Protein AF-A0A239XXB6-F1 (afdb_monomer_lite)

Organism: NCBI:txid536441

Secondary structure (DSSP, 8-state):
---HHHHHHHHHEEE--TTT-SEEE-HHHHHHHHHHHHTPPP-HHHHHHHHHHHHHTT-EEEEETTEEEEEEEE--TTHHHHTTTS--------------------

Sequence (106 aa):
MRSPEEELLLTWFESAEKETAQYFLNTTQILQMITSRANLNISDASVNKLGKALRKHGYNRVMKNNSYVYAVNFLEPEIVDAKNKEGSEAKKVCAVQQEIPFRFKS

InterPro domains:
  IPR024450 Domain of unknown function DUF3874 [PF12990] (3-72)

pLDDT: mean 73.06, std 16.53, range [37.22, 90.25]

Radius of gyration: 17.97 Å; chains: 1; bounding box: 45×46×52 Å

Structure (mmCIF, N/CA/C/O backbone):
data_AF-A0A239XXB6-F1
#
_entry.id   AF-A0A239XXB6-F1
#
loop_
_atom_site.group_PDB
_atom_site.id
_atom_site.type_symbol
_atom_site.label_atom_id
_atom_site.label_alt_id
_atom_site.label_comp_id
_atom_site.label_asym_id
_atom_site.label_entity_id
_atom_site.label_seq_id
_atom_site.pdbx_PDB_ins_code
_atom_site.Cartn_x
_atom_site.Cartn_y
_atom_site.Cartn_z
_atom_site.occupancy
_atom_site.B_iso_or_equiv
_atom_site.auth_seq_id
_atom_site.auth_comp_id
_atom_site.auth_asym_id
_atom_site.auth_atom_id
_atom_site.pdbx_PDB_model_num
ATOM 1 N N . MET A 1 1 ? 4.542 -6.768 -18.535 1.00 48.09 1 MET A N 1
ATOM 2 C CA . MET A 1 1 ? 5.428 -7.503 -17.609 1.00 48.09 1 MET A CA 1
ATOM 3 C C . MET A 1 1 ? 5.322 -6.862 -16.240 1.00 48.09 1 MET A C 1
ATOM 5 O O . MET A 1 1 ? 5.276 -5.637 -16.177 1.00 48.09 1 MET A O 1
ATOM 9 N N . ARG A 1 2 ? 5.184 -7.660 -15.179 1.00 60.06 2 ARG A N 1
ATOM 10 C CA . ARG A 1 2 ? 5.218 -7.149 -13.803 1.00 60.06 2 ARG A CA 1
ATOM 11 C C . ARG A 1 2 ? 6.672 -6.799 -13.491 1.00 60.06 2 ARG A C 1
ATOM 13 O O . ARG A 1 2 ? 7.568 -7.504 -13.943 1.00 60.06 2 ARG A O 1
ATOM 20 N N . SER A 1 3 ? 6.904 -5.646 -12.871 1.00 71.44 3 SER A N 1
ATOM 21 C CA . SER A 1 3 ? 8.266 -5.284 -12.463 1.00 71.44 3 SER A CA 1
ATOM 22 C C . SER A 1 3 ? 8.599 -6.054 -11.180 1.00 71.44 3 SER A C 1
ATOM 24 O O . SER A 1 3 ? 7.679 -6.260 -10.385 1.00 71.44 3 SER A O 1
ATOM 26 N N . PRO A 1 4 ? 9.860 -6.445 -10.943 1.00 74.56 4 PRO A N 1
ATOM 27 C CA . PRO A 1 4 ? 10.239 -7.172 -9.729 1.00 74.56 4 PRO A CA 1
ATOM 28 C C . PRO A 1 4 ? 9.833 -6.413 -8.455 1.00 74.56 4 PRO A C 1
ATOM 30 O O . PRO A 1 4 ? 9.445 -7.017 -7.463 1.00 74.56 4 PRO A O 1
ATOM 33 N N . GLU A 1 5 ? 9.811 -5.079 -8.498 1.00 73.81 5 GLU A N 1
ATOM 34 C CA . GLU A 1 5 ? 9.349 -4.244 -7.389 1.00 73.81 5 GLU A CA 1
ATOM 35 C C . GLU A 1 5 ? 7.833 -4.378 -7.106 1.00 73.81 5 GLU A C 1
ATOM 37 O O . GLU A 1 5 ? 7.416 -4.275 -5.955 1.00 73.81 5 GLU A O 1
ATOM 42 N N . GLU A 1 6 ? 7.001 -4.613 -8.132 1.00 77.81 6 GLU A N 1
ATOM 43 C CA . GLU A 1 6 ? 5.542 -4.813 -7.992 1.00 77.81 6 GLU A CA 1
ATOM 44 C C . GLU A 1 6 ? 5.244 -6.165 -7.332 1.00 77.81 6 GLU A C 1
ATOM 46 O O . GLU A 1 6 ? 4.380 -6.254 -6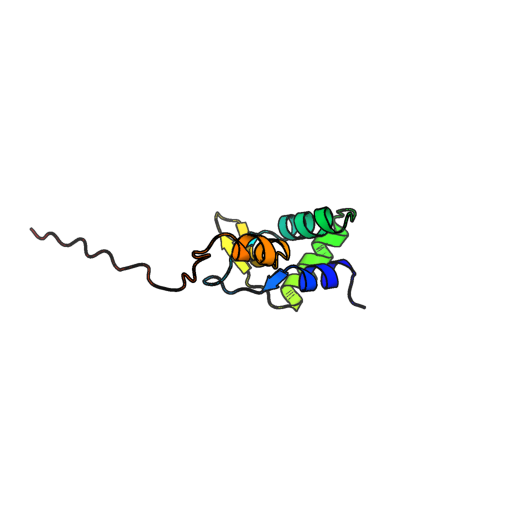.464 1.00 77.81 6 GLU A O 1
ATOM 51 N N . GLU A 1 7 ? 5.991 -7.208 -7.693 1.00 81.50 7 GLU A N 1
ATOM 52 C CA . GLU A 1 7 ? 5.827 -8.542 -7.110 1.00 81.50 7 GLU A CA 1
ATOM 53 C C . GLU A 1 7 ? 6.245 -8.573 -5.641 1.00 81.50 7 GLU A C 1
ATOM 55 O O . GLU A 1 7 ? 5.529 -9.121 -4.806 1.00 81.50 7 GLU A O 1
ATOM 60 N N . LEU A 1 8 ? 7.356 -7.921 -5.297 1.00 82.50 8 LEU A N 1
ATOM 61 C CA . LEU A 1 8 ? 7.809 -7.827 -3.912 1.00 82.50 8 LEU A CA 1
ATOM 62 C C . LEU A 1 8 ? 6.868 -6.990 -3.037 1.00 82.50 8 LEU A C 1
ATOM 64 O O . LEU A 1 8 ? 6.628 -7.346 -1.883 1.00 82.50 8 LEU A O 1
ATOM 68 N N . LEU A 1 9 ? 6.293 -5.912 -3.587 1.00 84.31 9 LEU A N 1
ATOM 69 C CA . LEU A 1 9 ? 5.236 -5.159 -2.912 1.00 84.31 9 LEU A CA 1
ATOM 70 C C . LEU A 1 9 ? 4.070 -6.084 -2.563 1.00 84.31 9 LEU A C 1
ATOM 72 O O . LEU A 1 9 ? 3.693 -6.144 -1.404 1.00 84.31 9 LEU A O 1
ATOM 76 N N . LEU A 1 10 ? 3.545 -6.830 -3.535 1.00 83.12 10 LEU A N 1
ATOM 77 C CA . LEU A 1 10 ? 2.412 -7.740 -3.325 1.00 83.12 10 LEU A CA 1
ATOM 78 C C . LEU A 1 10 ? 2.744 -8.920 -2.406 1.00 83.12 10 LEU A C 1
ATOM 80 O O . LEU A 1 10 ? 1.848 -9.481 -1.788 1.00 83.12 10 LEU A O 1
ATOM 84 N N . THR A 1 11 ? 4.018 -9.303 -2.332 1.00 84.00 11 THR A N 1
ATOM 85 C CA . THR A 1 11 ? 4.480 -10.406 -1.481 1.00 84.00 11 THR A CA 1
ATOM 86 C C . THR A 1 11 ? 4.526 -9.999 -0.008 1.00 84.00 11 THR A C 1
ATOM 88 O O . THR A 1 11 ? 4.215 -10.810 0.860 1.00 84.00 11 THR A O 1
ATOM 91 N N . TRP A 1 12 ? 4.922 -8.756 0.291 1.00 82.25 12 TRP A N 1
ATOM 92 C CA . TRP A 1 12 ? 5.159 -8.299 1.668 1.00 82.25 12 TRP A CA 1
ATOM 93 C C . TRP A 1 12 ? 4.137 -7.293 2.191 1.00 82.25 12 TRP A C 1
ATOM 95 O O . TRP 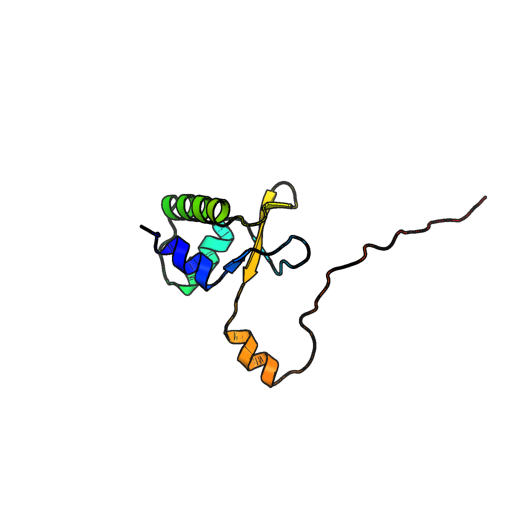A 1 12 ? 4.048 -7.093 3.403 1.00 82.25 12 TRP A O 1
ATOM 105 N N . PHE A 1 13 ? 3.376 -6.655 1.305 1.00 84.44 13 PHE A N 1
ATOM 106 C CA . PHE A 1 13 ? 2.418 -5.616 1.648 1.00 84.44 13 PHE A CA 1
ATOM 107 C C . PHE A 1 13 ? 1.051 -5.890 1.038 1.00 84.44 13 PHE A C 1
ATOM 109 O O . PHE A 1 13 ? 0.891 -5.936 -0.181 1.00 84.44 13 PHE A O 1
ATOM 116 N N . GLU A 1 14 ? 0.030 -5.903 1.883 1.00 85.19 14 GLU A N 1
ATOM 117 C CA . GLU A 1 14 ? -1.363 -5.901 1.448 1.00 85.19 14 GLU A CA 1
ATOM 118 C C . GLU A 1 14 ? -1.986 -4.512 1.566 1.00 85.19 14 GLU A C 1
ATOM 120 O O . GLU A 1 14 ? -1.651 -3.712 2.449 1.00 85.19 14 GLU A O 1
ATOM 125 N N . SER A 1 15 ? -2.910 -4.216 0.651 1.00 83.56 15 SER A N 1
ATOM 126 C CA . SER A 1 15 ? -3.760 -3.036 0.757 1.00 83.56 15 SER A CA 1
ATOM 127 C C . SER A 1 15 ? -4.679 -3.191 1.961 1.00 83.56 15 SER A C 1
ATOM 129 O O . SER A 1 15 ? -5.410 -4.175 2.054 1.00 83.56 15 SER A O 1
ATOM 131 N N . ALA A 1 16 ? -4.673 -2.208 2.853 1.00 82.81 16 ALA A N 1
ATOM 132 C CA . ALA A 1 16 ? -5.551 -2.188 4.012 1.00 82.81 16 ALA A CA 1
ATOM 133 C C . ALA A 1 16 ? -6.503 -0.992 3.950 1.00 82.81 16 ALA A C 1
ATOM 135 O O . ALA A 1 16 ? -6.264 -0.003 3.248 1.00 82.81 16 ALA A O 1
ATOM 136 N N . GLU A 1 17 ? -7.601 -1.066 4.691 1.00 83.38 17 GLU A N 1
ATOM 137 C CA . GLU A 1 17 ? -8.457 0.094 4.916 1.00 83.38 17 GLU A CA 1
ATOM 138 C C . GLU A 1 17 ? -7.860 1.010 5.972 1.00 83.38 17 GLU A C 1
ATOM 140 O O . GLU A 1 17 ? -7.015 0.609 6.765 1.00 83.38 17 GLU A O 1
ATOM 145 N N . LYS A 1 18 ? -8.308 2.268 6.002 1.00 77.38 18 LYS A N 1
ATOM 146 C CA . LYS A 1 18 ? -7.806 3.256 6.970 1.00 77.38 18 LYS A CA 1
ATOM 147 C C . LYS A 1 18 ? -7.975 2.789 8.420 1.00 77.38 18 LYS A C 1
ATOM 149 O O . LYS A 1 18 ? -7.212 3.208 9.277 1.00 77.38 18 LYS A O 1
ATOM 154 N N . GLU A 1 19 ? -8.973 1.949 8.670 1.00 78.12 19 GLU A N 1
ATOM 155 C CA . GLU A 1 19 ? -9.320 1.425 9.991 1.00 78.12 19 GLU A CA 1
ATOM 156 C C . GLU A 1 19 ? -8.565 0.136 10.340 1.00 78.12 19 GLU A C 1
ATOM 158 O O . GLU A 1 19 ? -8.337 -0.147 11.510 1.00 78.12 19 GLU A O 1
ATOM 163 N N . THR A 1 20 ? -8.159 -0.641 9.334 1.00 77.00 20 THR A N 1
ATOM 164 C CA . THR A 1 20 ? -7.495 -1.946 9.498 1.00 77.00 20 THR A CA 1
ATOM 165 C C . THR A 1 20 ? -5.999 -1.900 9.188 1.00 77.00 20 THR A C 1
ATOM 167 O O . THR A 1 20 ? -5.311 -2.914 9.319 1.00 77.00 20 THR A O 1
ATOM 170 N N . ALA A 1 21 ? -5.494 -0.737 8.773 1.00 79.12 21 ALA A N 1
ATOM 171 C CA . ALA A 1 21 ? -4.100 -0.522 8.433 1.00 79.12 21 ALA A CA 1
ATOM 172 C C . ALA A 1 21 ? -3.204 -0.534 9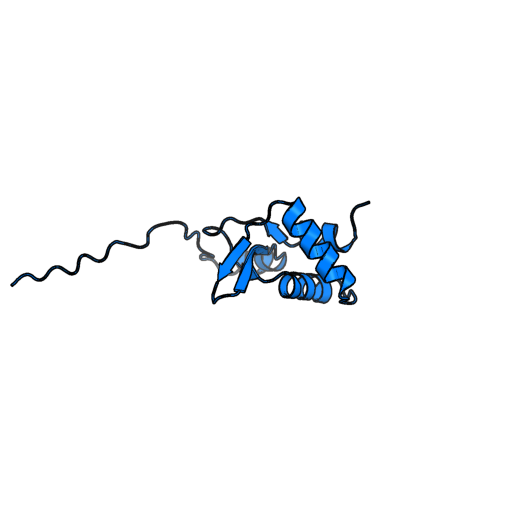.668 1.00 79.12 21 ALA A C 1
ATOM 174 O O . ALA A 1 21 ? -3.333 0.296 10.569 1.00 79.12 21 ALA A O 1
ATOM 175 N N . GLN A 1 22 ? -2.226 -1.431 9.650 1.00 81.50 22 GLN A N 1
ATOM 176 C CA . GLN A 1 22 ? -1.171 -1.509 10.646 1.00 81.50 22 GLN A CA 1
ATOM 177 C C . GLN A 1 22 ? -0.142 -0.391 10.447 1.00 81.50 22 GLN A C 1
ATOM 179 O O . GLN A 1 22 ? 0.379 0.153 11.421 1.00 81.50 22 GLN A O 1
ATOM 184 N N . TYR A 1 23 ? 0.124 -0.008 9.193 1.00 83.06 23 TYR A N 1
ATOM 185 C CA . TYR A 1 23 ? 1.110 1.014 8.864 1.00 83.06 23 TYR A CA 1
ATOM 186 C C . TYR A 1 23 ? 0.573 2.048 7.872 1.00 83.06 23 TYR A C 1
ATOM 188 O O . TYR A 1 23 ? -0.174 1.750 6.940 1.00 83.06 23 TYR A O 1
ATOM 196 N N . PHE A 1 24 ? 1.013 3.292 8.065 1.00 86.69 24 PHE A N 1
ATOM 197 C CA . PHE A 1 24 ? 0.747 4.413 7.168 1.00 86.69 24 PHE A CA 1
ATOM 198 C C . PHE A 1 24 ? 2.072 4.918 6.623 1.00 86.69 24 PHE A C 1
ATOM 200 O O . PHE A 1 24 ? 2.780 5.652 7.313 1.00 86.69 24 PHE A O 1
ATOM 207 N N . LEU A 1 25 ? 2.411 4.503 5.406 1.00 86.69 25 LEU A N 1
ATOM 208 C CA . LEU A 1 25 ? 3.734 4.731 4.832 1.00 86.69 25 LEU A CA 1
ATOM 209 C C . LEU A 1 25 ? 3.642 5.447 3.487 1.00 86.69 25 LEU A C 1
ATOM 211 O O . LEU A 1 25 ? 2.742 5.195 2.686 1.00 86.69 25 LEU A O 1
ATOM 215 N N . ASN A 1 26 ? 4.595 6.332 3.213 1.00 90.2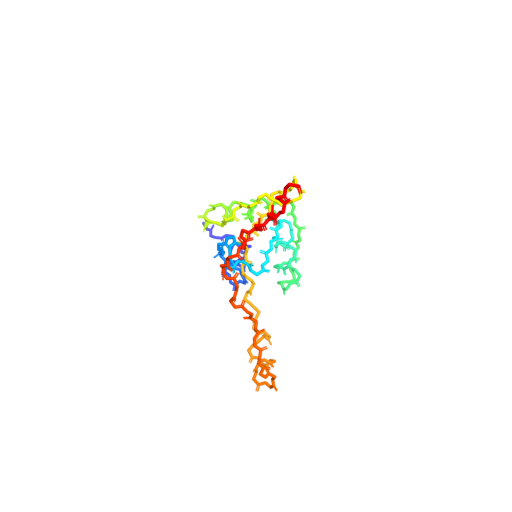5 26 ASN A N 1
ATOM 216 C CA . ASN A 1 26 ? 4.744 6.939 1.889 1.00 90.25 26 ASN A CA 1
ATOM 217 C C . ASN A 1 26 ? 5.366 5.934 0.908 1.00 90.25 26 ASN A C 1
ATOM 219 O O . ASN A 1 26 ? 6.054 5.001 1.319 1.00 90.25 26 ASN A O 1
ATOM 223 N N . THR A 1 27 ? 5.219 6.169 -0.400 1.00 88.62 27 THR A N 1
ATOM 224 C CA . THR A 1 27 ? 5.795 5.302 -1.448 1.00 88.62 27 THR A CA 1
ATOM 225 C C . THR A 1 27 ? 7.280 5.013 -1.219 1.00 88.6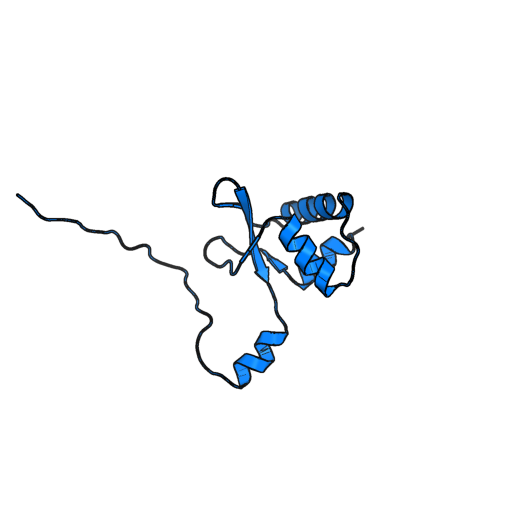2 27 THR A C 1
ATOM 227 O O . THR A 1 27 ? 7.701 3.864 -1.280 1.00 88.62 27 THR A O 1
ATOM 230 N N . THR A 1 28 ? 8.075 6.037 -0.901 1.00 88.12 28 THR A N 1
ATOM 231 C CA . THR A 1 28 ? 9.514 5.883 -0.647 1.00 88.12 28 THR A CA 1
ATOM 232 C C . THR A 1 28 ? 9.802 5.002 0.567 1.00 88.12 28 THR A C 1
ATOM 234 O O . THR A 1 28 ? 10.718 4.192 0.514 1.00 88.12 28 THR A O 1
ATOM 237 N N . GLN A 1 29 ? 9.004 5.107 1.634 1.00 88.31 29 GLN A N 1
ATOM 238 C CA . GLN A 1 29 ? 9.179 4.299 2.847 1.00 88.31 29 GLN A CA 1
ATOM 239 C C . GLN A 1 29 ? 8.849 2.827 2.583 1.00 88.31 29 GLN A C 1
ATOM 241 O O . GLN A 1 29 ? 9.599 1.943 2.987 1.00 88.31 29 GLN A O 1
ATOM 246 N N . ILE A 1 30 ? 7.765 2.562 1.848 1.00 87.56 30 ILE A N 1
ATOM 247 C CA . ILE A 1 30 ? 7.409 1.205 1.413 1.00 87.56 30 ILE A CA 1
ATOM 248 C C . ILE A 1 30 ? 8.543 0.631 0.556 1.00 87.56 30 ILE A C 1
ATOM 250 O O . ILE A 1 30 ? 9.005 -0.480 0.802 1.00 87.56 30 ILE A O 1
ATOM 254 N N . LEU A 1 31 ? 9.060 1.416 -0.396 1.00 87.56 31 LEU A N 1
ATOM 255 C CA . LEU A 1 31 ? 10.176 0.992 -1.236 1.00 87.56 31 LEU A CA 1
ATOM 256 C C . LEU A 1 31 ? 11.431 0.687 -0.417 1.00 87.56 31 LEU A C 1
ATOM 258 O O . LEU A 1 31 ? 12.071 -0.328 -0.665 1.00 87.56 31 LEU A O 1
ATOM 262 N N . GLN A 1 32 ? 11.783 1.539 0.546 1.00 86.69 32 GLN A N 1
ATOM 263 C CA . GLN A 1 32 ? 12.933 1.334 1.428 1.00 86.69 32 GLN A CA 1
ATOM 264 C C . GLN A 1 32 ? 12.819 0.018 2.202 1.00 86.69 32 GLN A C 1
ATOM 266 O O . GLN A 1 32 ? 13.791 -0.729 2.258 1.00 86.69 32 GLN A O 1
ATOM 271 N N . MET A 1 33 ? 11.636 -0.308 2.729 1.00 84.88 33 MET A N 1
ATOM 272 C CA . MET A 1 33 ? 11.384 -1.563 3.449 1.00 84.88 33 MET A CA 1
ATOM 273 C C . MET A 1 33 ? 11.536 -2.792 2.542 1.00 84.88 33 MET A C 1
ATOM 275 O O . MET A 1 33 ? 12.232 -3.739 2.904 1.00 84.88 33 MET A O 1
ATOM 279 N N . ILE A 1 34 ? 10.935 -2.755 1.346 1.00 84.75 34 ILE A N 1
ATOM 280 C CA . ILE A 1 34 ? 11.075 -3.800 0.317 1.00 84.75 34 ILE A CA 1
ATOM 281 C C . ILE A 1 34 ? 12.548 -3.979 -0.049 1.00 84.75 34 ILE A C 1
ATOM 283 O O . ILE A 1 34 ? 13.064 -5.090 -0.087 1.00 84.75 34 ILE A O 1
ATOM 287 N N . THR A 1 35 ? 13.229 -2.867 -0.304 1.00 85.12 35 THR A N 1
ATOM 288 C CA . THR A 1 35 ? 14.594 -2.847 -0.824 1.00 85.12 35 THR A CA 1
ATOM 289 C C . THR A 1 35 ? 15.610 -3.308 0.215 1.00 85.12 35 THR A C 1
ATOM 291 O O . THR A 1 35 ? 16.513 -4.067 -0.123 1.00 85.12 35 THR A O 1
ATOM 294 N N . SER A 1 36 ? 15.421 -2.910 1.475 1.00 83.12 36 SER A N 1
ATOM 295 C CA . SER A 1 36 ? 16.232 -3.352 2.612 1.00 83.12 36 SER A CA 1
ATOM 296 C C . SER A 1 36 ? 16.186 -4.875 2.775 1.00 83.12 36 SER A C 1
ATOM 298 O O . SER A 1 36 ? 17.220 -5.513 2.946 1.00 83.12 36 SER A O 1
ATOM 300 N N . ARG A 1 37 ? 15.002 -5.487 2.625 1.00 77.38 37 ARG A N 1
ATOM 301 C CA . ARG A 1 37 ? 14.831 -6.948 2.717 1.00 77.38 37 ARG A CA 1
ATOM 302 C C . ARG A 1 37 ? 15.325 -7.679 1.470 1.00 77.38 37 ARG A C 1
ATOM 304 O O . ARG A 1 37 ? 15.993 -8.702 1.570 1.00 77.38 37 ARG A O 1
ATOM 311 N N . ALA A 1 38 ? 15.014 -7.145 0.294 1.00 81.19 38 ALA A N 1
ATOM 312 C CA . ALA A 1 38 ? 15.383 -7.738 -0.987 1.00 81.19 38 ALA A CA 1
ATOM 313 C C . ALA A 1 38 ? 16.853 -7.502 -1.377 1.00 81.19 38 ALA A C 1
ATOM 315 O O . ALA A 1 38 ? 17.281 -8.011 -2.410 1.00 81.19 38 ALA A O 1
ATOM 316 N N . ASN A 1 39 ? 17.609 -6.714 -0.598 1.00 78.56 39 ASN A N 1
ATOM 317 C CA . ASN A 1 39 ? 18.943 -6.220 -0.957 1.00 78.56 39 ASN A CA 1
ATOM 318 C C . ASN A 1 39 ? 18.985 -5.629 -2.383 1.00 78.56 39 ASN A C 1
ATOM 320 O O . ASN A 1 39 ? 19.912 -5.867 -3.157 1.00 78.56 39 ASN A O 1
ATOM 324 N N . LEU A 1 40 ? 17.943 -4.875 -2.751 1.00 77.38 40 LEU A N 1
ATOM 325 C CA . LEU A 1 40 ? 17.862 -4.198 -4.049 1.00 77.38 40 LEU A CA 1
ATOM 326 C C . LEU A 1 40 ? 18.521 -2.808 -3.991 1.00 77.38 40 LEU A C 1
ATOM 328 O O . LEU A 1 40 ? 18.866 -2.299 -2.928 1.00 77.38 40 LEU A O 1
ATOM 332 N N . ASN A 1 41 ? 18.686 -2.165 -5.147 1.00 77.56 41 ASN A N 1
ATOM 333 C CA . ASN A 1 41 ? 19.098 -0.762 -5.209 1.00 77.56 41 ASN A CA 1
ATOM 334 C C . ASN A 1 41 ? 17.868 0.149 -5.326 1.00 77.56 41 ASN A C 1
ATOM 336 O O . ASN A 1 41 ? 17.008 -0.057 -6.186 1.00 77.56 41 ASN A O 1
ATOM 340 N N . ILE A 1 42 ? 17.794 1.174 -4.471 1.00 78.94 42 ILE A N 1
ATOM 341 C CA . ILE A 1 42 ? 16.756 2.209 -4.542 1.00 78.94 42 ILE A CA 1
ATOM 342 C C . ILE A 1 42 ? 17.127 3.173 -5.670 1.00 78.94 42 ILE A C 1
ATOM 344 O O . ILE A 1 42 ? 18.221 3.728 -5.691 1.00 78.94 42 ILE A O 1
ATOM 348 N N . SER A 1 43 ? 16.212 3.394 -6.610 1.00 80.75 43 SER A N 1
ATOM 349 C CA . SER A 1 43 ? 16.361 4.399 -7.668 1.00 80.75 43 SER A CA 1
ATOM 350 C C . SER A 1 43 ? 15.054 5.167 -7.851 1.00 80.75 43 SER A C 1
ATOM 352 O O . SER A 1 43 ? 13.977 4.621 -7.596 1.00 80.75 43 SER A O 1
ATOM 354 N N . ASP A 1 44 ? 15.112 6.406 -8.348 1.00 81.75 44 ASP A N 1
ATOM 355 C CA . ASP A 1 44 ? 13.920 7.222 -8.646 1.00 81.75 44 ASP A CA 1
ATOM 356 C C . ASP A 1 44 ? 12.929 6.501 -9.572 1.00 81.75 44 ASP A C 1
ATOM 358 O O . ASP A 1 44 ? 11.707 6.578 -9.402 1.00 81.75 44 ASP A O 1
ATOM 362 N N . ALA A 1 45 ? 13.451 5.708 -10.514 1.00 84.62 45 ALA A N 1
ATOM 363 C CA . ALA A 1 45 ? 12.646 4.849 -11.374 1.00 84.62 45 ALA A CA 1
ATOM 364 C C . ALA A 1 45 ? 1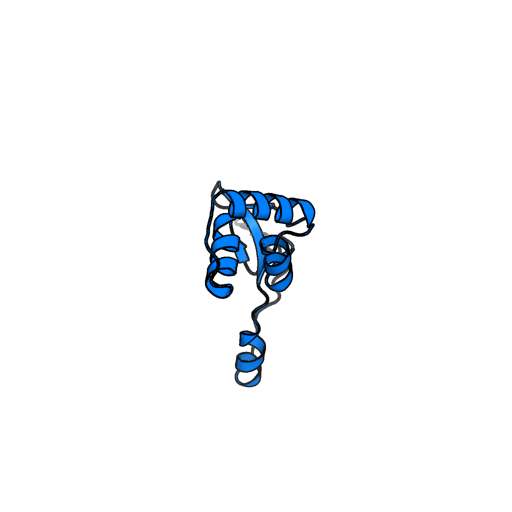1.813 3.835 -10.568 1.00 84.62 45 ALA A C 1
ATOM 366 O O . ALA A 1 45 ? 10.636 3.633 -10.872 1.00 84.62 45 ALA A O 1
ATOM 367 N N . SER A 1 46 ? 12.388 3.234 -9.525 1.00 85.44 46 SER A N 1
ATOM 368 C CA . SER A 1 46 ? 11.732 2.248 -8.659 1.00 85.44 46 SER A CA 1
ATOM 369 C C . SER A 1 46 ? 10.626 2.885 -7.815 1.00 85.44 46 SER A C 1
ATOM 371 O O . SER A 1 46 ? 9.551 2.301 -7.690 1.00 85.44 46 SER A O 1
ATOM 373 N N . VAL A 1 47 ? 10.817 4.120 -7.325 1.00 87.06 47 VAL A N 1
ATOM 374 C CA . VAL A 1 47 ? 9.762 4.883 -6.620 1.00 87.06 47 VAL A CA 1
ATOM 375 C C . VAL A 1 47 ? 8.573 5.128 -7.546 1.00 87.06 47 VAL A C 1
ATOM 377 O O . VAL A 1 47 ? 7.422 4.918 -7.159 1.00 87.06 47 VAL A O 1
ATOM 380 N N . ASN A 1 48 ? 8.835 5.527 -8.793 1.00 87.56 48 ASN A N 1
ATOM 381 C CA . ASN A 1 48 ? 7.777 5.804 -9.760 1.00 87.56 48 ASN A CA 1
ATOM 382 C C . ASN A 1 48 ? 7.026 4.526 -10.184 1.00 87.56 48 ASN A C 1
ATOM 384 O O . ASN A 1 48 ? 5.798 4.535 -10.297 1.00 87.56 48 ASN A O 1
ATOM 388 N N . LYS A 1 49 ? 7.738 3.407 -10.380 1.00 88.38 49 LYS A N 1
ATOM 389 C CA . LYS A 1 49 ? 7.124 2.092 -10.631 1.00 88.38 49 LYS A CA 1
ATOM 390 C C . LYS A 1 49 ? 6.268 1.640 -9.449 1.00 88.38 49 LYS A C 1
ATOM 392 O O . LYS A 1 49 ? 5.126 1.240 -9.661 1.00 88.38 49 LYS A O 1
ATOM 397 N N . LEU A 1 50 ? 6.774 1.774 -8.221 1.00 88.19 50 LEU A N 1
ATOM 398 C CA . LEU A 1 50 ? 6.038 1.409 -7.014 1.00 88.19 50 LEU A CA 1
ATOM 399 C C . LEU A 1 50 ? 4.786 2.274 -6.838 1.00 88.19 50 LEU A C 1
ATOM 401 O O . LEU A 1 50 ? 3.714 1.760 -6.544 1.00 88.19 50 LEU A O 1
ATOM 405 N N . GLY A 1 51 ? 4.881 3.579 -7.101 1.00 88.50 51 GLY A N 1
ATOM 406 C CA . GLY A 1 51 ? 3.725 4.476 -7.091 1.00 88.50 51 GLY A CA 1
ATOM 407 C C . GLY A 1 51 ? 2.646 4.072 -8.104 1.00 88.50 51 GLY A C 1
ATOM 408 O O . GLY A 1 51 ? 1.454 4.130 -7.794 1.00 88.50 51 GLY A O 1
ATOM 409 N N . LYS A 1 52 ? 3.045 3.615 -9.301 1.00 89.06 52 LYS A N 1
ATOM 410 C CA . LYS A 1 52 ? 2.116 3.061 -10.301 1.00 89.06 52 LYS A CA 1
ATOM 411 C C . LYS A 1 52 ? 1.489 1.750 -9.824 1.00 89.06 52 LYS A C 1
ATOM 413 O O . LYS A 1 52 ? 0.280 1.599 -9.973 1.00 89.06 52 LYS A O 1
ATOM 418 N N . ALA A 1 53 ? 2.272 0.856 -9.221 1.00 88.81 53 ALA A N 1
ATOM 419 C CA . ALA A 1 53 ? 1.781 -0.392 -8.641 1.00 88.81 53 ALA A CA 1
ATOM 420 C C . ALA A 1 53 ? 0.750 -0.125 -7.531 1.00 88.81 53 ALA A C 1
ATOM 422 O O . ALA A 1 53 ? -0.366 -0.630 -7.598 1.00 88.81 53 ALA A O 1
ATOM 423 N N . LEU A 1 54 ? 1.054 0.765 -6.581 1.00 88.00 54 LEU A N 1
ATOM 424 C CA . LEU A 1 54 ? 0.135 1.140 -5.500 1.00 88.00 54 LEU A CA 1
ATOM 425 C C . LEU A 1 54 ? -1.213 1.654 -6.037 1.00 88.00 54 LEU A C 1
ATOM 427 O O . LEU A 1 54 ? -2.273 1.250 -5.565 1.00 88.00 54 LEU A O 1
ATOM 431 N N . ARG A 1 55 ? -1.199 2.507 -7.072 1.00 87.50 55 ARG A N 1
ATOM 432 C CA . ARG A 1 55 ? -2.446 2.982 -7.704 1.00 87.50 55 ARG A CA 1
ATOM 433 C C . ARG A 1 55 ? -3.179 1.872 -8.456 1.00 87.50 55 ARG A C 1
ATOM 435 O O . ARG A 1 55 ? -4.400 1.816 -8.394 1.00 87.50 55 ARG A O 1
ATOM 442 N N . LYS A 1 56 ? -2.450 1.001 -9.156 1.00 88.31 56 LYS A N 1
ATOM 443 C CA . LYS A 1 56 ? -3.002 -0.117 -9.939 1.00 88.31 56 LYS A CA 1
ATOM 444 C C . LYS A 1 56 ? -3.678 -1.170 -9.059 1.00 88.31 56 LYS A C 1
ATOM 446 O O . LYS A 1 56 ? -4.692 -1.726 -9.460 1.00 88.31 56 LYS A O 1
ATOM 451 N N . HIS A 1 57 ? -3.131 -1.414 -7.873 1.00 84.50 57 HIS A N 1
ATOM 452 C CA . HIS A 1 57 ? -3.649 -2.377 -6.902 1.00 84.50 57 HIS A CA 1
ATOM 453 C C . HIS A 1 57 ? -4.693 -1.788 -5.945 1.00 84.50 57 HIS A C 1
ATOM 455 O O . HIS A 1 57 ? -5.188 -2.498 -5.080 1.00 84.50 57 HIS A O 1
ATOM 461 N N . GLY A 1 58 ? -5.053 -0.510 -6.100 1.00 84.94 58 GLY A N 1
ATOM 462 C CA . GLY A 1 58 ? -6.121 0.103 -5.309 1.00 84.94 58 GLY A CA 1
ATOM 463 C C . GLY A 1 58 ? -5.745 0.369 -3.851 1.00 84.94 58 GLY A C 1
ATOM 464 O O . GLY A 1 58 ? -6.620 0.373 -2.991 1.00 84.94 58 GLY A O 1
ATOM 465 N N . TYR A 1 59 ? -4.464 0.609 -3.551 1.00 86.81 59 TYR A N 1
ATOM 466 C CA . TYR A 1 59 ? -4.047 0.929 -2.187 1.00 86.81 59 TYR A CA 1
ATOM 467 C C . TYR A 1 59 ? -4.698 2.224 -1.691 1.00 86.81 59 TYR A C 1
ATOM 469 O O . TYR A 1 59 ? -4.702 3.255 -2.375 1.00 86.81 59 TYR A O 1
ATOM 477 N N . ASN A 1 60 ? -5.193 2.189 -0.454 1.00 87.44 60 ASN A N 1
ATOM 478 C CA . ASN A 1 60 ? -5.904 3.310 0.140 1.00 87.44 60 ASN A CA 1
ATOM 479 C C . ASN A 1 60 ? -4.949 4.448 0.496 1.00 87.44 60 ASN A C 1
ATOM 481 O O . ASN A 1 60 ? -4.150 4.361 1.429 1.00 87.44 60 ASN A O 1
ATOM 485 N N . ARG A 1 61 ? -5.061 5.556 -0.241 1.00 87.25 61 ARG A N 1
ATOM 486 C CA . ARG A 1 61 ? -4.311 6.783 0.034 1.00 87.25 61 ARG A CA 1
ATOM 487 C C . ARG A 1 61 ? -5.024 7.611 1.100 1.00 87.25 61 ARG A C 1
ATOM 489 O O . ARG A 1 61 ? -6.197 7.958 0.961 1.00 87.25 61 ARG A O 1
ATOM 496 N N . VAL A 1 62 ? -4.297 7.978 2.145 1.00 86.00 62 VAL A N 1
ATOM 497 C CA . VAL A 1 62 ? -4.773 8.777 3.276 1.00 86.00 62 VAL A CA 1
ATOM 498 C C . VAL A 1 62 ? -3.895 10.013 3.408 1.00 86.00 62 VAL A C 1
ATOM 500 O O . VAL A 1 62 ? -2.697 9.964 3.152 1.00 86.00 62 VAL A O 1
ATOM 503 N N . MET A 1 63 ? -4.482 11.143 3.789 1.00 83.38 63 MET A N 1
ATOM 504 C CA . MET A 1 63 ? -3.716 12.340 4.121 1.00 83.38 63 MET A CA 1
ATOM 505 C C . MET A 1 63 ? -3.470 12.358 5.631 1.00 83.38 63 MET A C 1
ATOM 507 O O . MET A 1 63 ? -4.425 12.341 6.404 1.00 83.38 63 MET A O 1
ATOM 511 N N . LYS A 1 64 ? -2.203 12.365 6.050 1.00 80.69 64 LYS A N 1
ATOM 512 C CA . LYS A 1 64 ? -1.787 12.396 7.458 1.00 80.69 64 LYS A CA 1
ATOM 513 C C . LYS A 1 64 ? -0.666 13.421 7.611 1.00 80.69 64 LYS A C 1
ATOM 515 O O . LYS A 1 64 ? 0.294 13.380 6.850 1.00 80.69 64 LYS A O 1
ATOM 520 N N . ASN A 1 65 ? -0.789 14.351 8.562 1.00 78.19 65 ASN A N 1
ATOM 521 C CA . ASN A 1 65 ? 0.200 15.418 8.800 1.00 78.19 65 ASN A CA 1
ATOM 522 C C . ASN A 1 65 ? 0.605 16.177 7.514 1.00 78.19 65 ASN A C 1
ATOM 524 O O . ASN A 1 65 ? 1.786 16.260 7.184 1.00 78.19 65 ASN A O 1
ATOM 528 N N . ASN A 1 66 ? -0.372 16.666 6.739 1.00 82.81 66 ASN A N 1
ATOM 529 C CA . ASN A 1 66 ? -0.156 17.333 5.441 1.00 82.81 66 ASN A CA 1
ATOM 530 C C . ASN A 1 66 ? 0.584 16.506 4.363 1.00 82.81 66 ASN A C 1
ATOM 532 O O . ASN A 1 66 ? 0.952 17.049 3.325 1.00 82.81 66 ASN A O 1
ATOM 536 N N . SER A 1 67 ? 0.775 15.199 4.562 1.00 81.44 67 SER A N 1
ATOM 537 C CA . SER A 1 67 ? 1.431 14.301 3.605 1.00 81.44 67 SER A CA 1
ATOM 538 C C . SER A 1 67 ? 0.505 13.171 3.161 1.00 81.44 67 SER A C 1
ATOM 540 O O . SER A 1 67 ? -0.357 12.717 3.914 1.00 81.44 67 SER A O 1
ATOM 542 N N . TYR A 1 68 ? 0.683 12.700 1.926 1.00 86.31 68 TYR A N 1
ATOM 543 C CA . TYR A 1 68 ? -0.060 11.559 1.393 1.00 86.31 68 TYR A CA 1
ATOM 544 C C . TYR A 1 68 ? 0.652 10.246 1.722 1.00 86.31 68 TYR A C 1
ATOM 546 O O . TYR A 1 68 ? 1.685 9.938 1.131 1.00 86.31 68 TYR A O 1
ATOM 554 N N . VAL A 1 69 ? 0.047 9.470 2.615 1.00 88.94 69 VAL A N 1
ATOM 555 C CA . VAL A 1 69 ? 0.484 8.136 3.045 1.00 88.94 69 VAL A CA 1
ATOM 556 C C . VAL A 1 69 ? -0.439 7.065 2.457 1.00 88.94 69 VAL A C 1
ATOM 558 O O . VAL A 1 69 ? -1.594 7.338 2.128 1.00 88.94 69 VAL A O 1
ATOM 561 N N . TYR A 1 70 ? 0.044 5.833 2.344 1.00 90.12 70 TYR A N 1
ATOM 562 C CA . TYR A 1 70 ? -0.759 4.667 1.985 1.00 90.12 70 TYR A CA 1
ATOM 563 C C . TYR A 1 70 ? -0.997 3.798 3.215 1.00 90.12 70 TYR A C 1
ATOM 565 O O . TYR A 1 70 ? -0.076 3.536 3.990 1.00 90.12 70 TYR A O 1
ATOM 573 N N . ALA A 1 71 ? -2.246 3.374 3.378 1.00 89.00 71 ALA A N 1
ATOM 574 C CA . ALA A 1 71 ? -2.669 2.381 4.352 1.00 89.00 71 ALA A CA 1
ATOM 575 C C . ALA A 1 71 ? -2.249 0.988 3.858 1.00 89.00 71 ALA A C 1
ATOM 577 O O . ALA A 1 71 ? -2.782 0.485 2.864 1.00 89.00 71 ALA A O 1
ATOM 578 N N . VAL A 1 72 ? -1.260 0.397 4.528 1.00 86.75 72 VAL A N 1
ATOM 579 C CA . VAL A 1 72 ? -0.688 -0.905 4.170 1.00 86.75 72 VAL A CA 1
ATOM 580 C C . VAL A 1 72 ? -0.566 -1.805 5.389 1.00 86.75 72 VAL A C 1
ATOM 582 O O . VAL A 1 72 ? -0.232 -1.351 6.487 1.00 86.75 72 VAL A O 1
ATOM 585 N N . ASN A 1 73 ? -0.782 -3.098 5.172 1.00 84.62 73 ASN A N 1
ATOM 586 C CA . ASN A 1 73 ? -0.465 -4.133 6.144 1.00 84.62 73 ASN A CA 1
ATOM 587 C C . ASN A 1 73 ? 0.819 -4.828 5.723 1.00 84.62 73 ASN A C 1
ATOM 589 O O . ASN A 1 73 ? 0.940 -5.274 4.587 1.00 84.62 73 ASN A O 1
ATOM 593 N N . PHE A 1 74 ? 1.780 -4.884 6.641 1.00 81.88 74 PHE A N 1
ATOM 594 C CA . PHE A 1 74 ? 3.020 -5.614 6.432 1.00 81.88 74 PHE A CA 1
ATOM 595 C C . PHE A 1 74 ? 2.822 -7.066 6.879 1.00 81.88 74 PHE A C 1
ATOM 597 O O . PHE A 1 74 ? 2.438 -7.300 8.028 1.00 81.88 74 PHE A O 1
ATOM 604 N N . LEU A 1 75 ? 3.110 -8.027 6.002 1.00 70.19 75 LEU A N 1
ATOM 605 C CA . LEU A 1 75 ? 3.106 -9.451 6.330 1.00 70.19 75 LEU A CA 1
ATOM 606 C C . LEU A 1 75 ? 4.496 -9.843 6.844 1.00 70.19 75 LEU A C 1
ATOM 608 O O . LEU A 1 75 ? 5.397 -10.149 6.064 1.00 70.19 75 LEU A O 1
ATOM 612 N N . GLU A 1 76 ? 4.699 -9.796 8.163 1.00 60.94 76 GLU A N 1
ATOM 613 C CA . GLU A 1 76 ? 5.935 -10.296 8.776 1.00 60.94 76 GLU A CA 1
ATOM 614 C C . GLU A 1 76 ? 5.840 -11.808 9.016 1.00 60.94 76 GLU A C 1
ATOM 616 O O . GLU A 1 76 ? 4.999 -12.236 9.810 1.00 60.94 76 GLU A O 1
ATOM 621 N N . PRO A 1 77 ? 6.722 -12.630 8.413 1.00 51.12 77 PRO A N 1
ATOM 622 C CA . PRO A 1 77 ? 6.812 -14.049 8.754 1.00 51.12 77 PRO A CA 1
ATOM 623 C C . PRO A 1 77 ? 7.366 -14.288 10.173 1.00 51.12 77 PRO A C 1
ATOM 625 O O . PRO A 1 77 ? 7.211 -15.377 10.711 1.00 51.12 77 PRO A O 1
ATOM 628 N N . GLU A 1 78 ? 7.962 -13.278 10.814 1.00 46.94 78 GLU A N 1
ATOM 629 C CA . GLU A 1 78 ? 8.590 -13.399 12.141 1.00 46.94 78 GLU A CA 1
ATOM 630 C C . GLU A 1 78 ? 7.582 -13.365 13.312 1.00 46.94 78 GLU A C 1
ATOM 632 O O . GLU A 1 78 ? 7.883 -13.799 14.422 1.00 46.94 78 GLU A O 1
ATOM 637 N N . ILE A 1 79 ? 6.338 -12.932 13.068 1.00 48.81 79 ILE A N 1
ATOM 638 C CA . ILE A 1 79 ? 5.287 -12.855 14.104 1.00 48.81 79 ILE A CA 1
ATOM 639 C C . ILE A 1 79 ? 4.532 -14.188 14.242 1.00 48.81 79 ILE A C 1
ATOM 641 O O . ILE A 1 79 ? 3.691 -14.335 15.125 1.00 48.81 79 ILE A O 1
ATOM 645 N N . VAL A 1 80 ? 4.827 -15.188 13.406 1.00 50.41 80 VAL A N 1
ATOM 646 C CA . VAL A 1 80 ? 4.289 -16.545 13.594 1.00 50.41 80 VAL A CA 1
ATOM 647 C C . VAL A 1 80 ? 5.060 -17.285 14.698 1.00 50.41 80 VAL A C 1
ATOM 649 O O . VAL A 1 80 ? 4.441 -17.997 15.485 1.00 50.41 80 VAL A O 1
ATOM 652 N N . ASP A 1 81 ? 6.369 -17.045 14.841 1.00 40.75 81 ASP A N 1
ATOM 653 C CA . ASP A 1 81 ? 7.213 -17.738 15.830 1.00 40.75 81 ASP A CA 1
ATOM 654 C C . ASP A 1 81 ? 7.185 -17.067 17.219 1.00 40.75 81 ASP A C 1
ATOM 656 O O . ASP A 1 81 ? 7.071 -17.745 18.241 1.00 40.75 81 ASP A O 1
ATOM 660 N N . ALA A 1 82 ? 7.168 -15.728 17.285 1.00 46.28 82 ALA A N 1
ATOM 661 C CA . ALA A 1 82 ? 7.071 -15.001 18.559 1.00 46.28 82 ALA A CA 1
ATOM 662 C C . ALA A 1 82 ? 5.680 -15.121 19.223 1.00 46.28 82 ALA A C 1
ATOM 664 O O . ALA A 1 82 ? 5.580 -15.226 20.448 1.00 46.28 82 ALA A O 1
ATOM 665 N N . LYS A 1 83 ? 4.594 -15.195 18.432 1.00 43.84 83 LYS A N 1
ATOM 666 C CA . LYS A 1 83 ? 3.225 -15.402 18.954 1.00 43.84 83 LYS A CA 1
ATOM 667 C C . LYS A 1 83 ? 2.958 -16.809 19.475 1.00 43.84 83 LYS A C 1
ATOM 669 O O . LYS A 1 83 ? 1.972 -16.996 20.182 1.00 43.84 83 LYS A O 1
ATOM 674 N N . ASN A 1 84 ? 3.793 -17.794 19.143 1.00 50.47 84 ASN A N 1
ATOM 675 C CA . ASN A 1 84 ? 3.610 -19.147 19.665 1.00 50.47 84 ASN A CA 1
ATOM 676 C C . ASN A 1 84 ? 4.244 -19.332 21.057 1.00 50.47 84 ASN A C 1
ATOM 678 O O . ASN A 1 84 ? 4.066 -20.375 21.683 1.00 50.47 84 ASN A O 1
ATOM 682 N N . LYS A 1 85 ? 4.967 -18.318 21.558 1.00 51.50 85 LYS A N 1
ATOM 683 C CA . LYS A 1 85 ? 5.600 -18.337 22.884 1.00 51.50 85 LYS A CA 1
ATOM 684 C C . LYS A 1 85 ? 5.071 -17.267 23.842 1.00 51.50 85 LYS A C 1
ATOM 686 O O . LYS A 1 85 ? 5.201 -17.441 25.050 1.00 51.50 85 LYS A O 1
ATOM 691 N N . GLU A 1 86 ? 4.419 -16.222 23.338 1.00 46.31 86 GLU A N 1
ATOM 692 C CA . GLU A 1 86 ? 3.828 -15.168 24.163 1.00 46.31 86 GLU A CA 1
ATOM 693 C C . GLU A 1 86 ? 2.387 -14.900 23.707 1.00 46.31 86 GLU A C 1
ATOM 695 O O . GLU A 1 86 ? 2.127 -14.337 22.644 1.00 46.31 86 GLU A O 1
ATOM 700 N N . GLY A 1 87 ? 1.422 -15.383 24.491 1.00 48.94 87 GLY A N 1
ATOM 701 C CA . GLY A 1 87 ? 0.021 -15.043 24.292 1.00 48.94 87 GLY A CA 1
ATOM 702 C C . GLY A 1 87 ? -0.223 -13.536 24.445 1.00 48.94 87 GLY A C 1
ATOM 703 O O . GLY A 1 87 ? 0.487 -12.862 25.187 1.00 48.94 87 GLY A O 1
ATOM 704 N N . SER A 1 88 ? -1.317 -13.069 23.827 1.00 42.34 88 SER A N 1
ATOM 705 C CA . SER A 1 88 ? -1.982 -11.749 23.961 1.00 42.34 88 SER A CA 1
ATOM 706 C C . SER A 1 88 ? -1.718 -10.714 22.845 1.00 42.34 88 SER A C 1
ATOM 708 O O . SER A 1 88 ? -0.767 -9.949 22.869 1.00 42.34 88 SER A O 1
ATOM 710 N N . GLU A 1 89 ? -2.682 -10.626 21.918 1.00 52.19 89 GLU A N 1
ATOM 711 C CA . GLU A 1 89 ? -3.256 -9.366 21.403 1.00 52.19 89 GLU A CA 1
ATOM 712 C C . GLU A 1 89 ? -2.381 -8.361 20.610 1.00 52.19 89 GLU A C 1
ATOM 714 O O . GLU A 1 89 ? -1.980 -7.306 21.099 1.00 52.19 89 GLU A O 1
ATOM 719 N N . ALA A 1 90 ? -2.268 -8.580 19.292 1.00 41.56 90 ALA A N 1
ATOM 720 C CA . ALA A 1 90 ? -2.160 -7.471 18.334 1.00 41.56 90 ALA A CA 1
ATOM 721 C C . ALA A 1 90 ? -3.572 -7.169 17.812 1.00 41.56 90 ALA A C 1
ATOM 723 O O . ALA A 1 90 ? -4.168 -7.930 17.049 1.00 41.56 90 ALA A O 1
ATOM 724 N N . LYS A 1 91 ? -4.127 -6.106 18.378 1.00 41.28 91 LYS A N 1
ATOM 725 C CA . LYS A 1 91 ? -5.539 -5.753 18.447 1.00 41.28 91 LYS A CA 1
ATOM 726 C C . LYS A 1 91 ? -6.179 -5.545 17.071 1.00 41.28 91 LYS A C 1
ATOM 728 O O . LYS A 1 91 ? -5.693 -4.766 16.257 1.00 41.28 91 LYS A O 1
ATOM 733 N N . LYS A 1 92 ? -7.367 -6.130 16.894 1.00 49.28 92 LYS A N 1
ATOM 734 C CA . LYS A 1 92 ? -8.447 -5.468 16.155 1.00 49.28 92 LYS A CA 1
ATOM 735 C C . LYS A 1 92 ? -8.761 -4.164 16.895 1.00 49.28 92 LYS A C 1
ATOM 737 O O . LYS A 1 92 ? -9.177 -4.238 18.045 1.00 49.28 92 LYS A O 1
ATOM 742 N N . VAL A 1 93 ? -8.610 -3.004 16.261 1.00 40.94 93 VAL A N 1
ATOM 743 C CA . VAL A 1 93 ? -9.361 -1.799 16.656 1.00 40.94 93 VAL A CA 1
ATOM 744 C C . VAL A 1 93 ? -9.859 -1.106 15.393 1.00 40.94 93 VAL A C 1
ATOM 746 O O . VAL A 1 93 ? -9.383 -0.051 14.994 1.00 40.94 93 VAL A O 1
ATOM 749 N N . CYS A 1 94 ? -10.855 -1.731 14.772 1.00 37.22 94 CYS A N 1
ATOM 750 C CA . CYS A 1 94 ? -11.978 -0.955 14.276 1.00 37.22 94 CYS A CA 1
ATOM 751 C C . CYS A 1 94 ? -12.820 -0.521 15.487 1.00 37.22 94 CYS A C 1
ATOM 753 O O . CYS A 1 94 ? -12.953 -1.280 16.448 1.00 37.22 94 CYS A O 1
ATOM 755 N N . ALA A 1 95 ? -13.451 0.642 15.340 1.00 45.56 95 ALA A N 1
ATOM 756 C CA . ALA A 1 95 ? -14.604 1.144 16.083 1.00 45.56 95 ALA A CA 1
ATOM 757 C C . ALA A 1 95 ? -14.379 2.095 17.285 1.00 45.56 95 ALA A C 1
ATOM 759 O O . ALA A 1 95 ? -13.780 1.773 18.307 1.00 45.56 95 ALA A O 1
ATOM 760 N N . VAL A 1 96 ? -15.080 3.229 17.134 1.00 47.00 96 VAL A N 1
ATOM 761 C CA . VAL A 1 96 ? -15.654 4.145 18.133 1.00 47.00 96 VAL A CA 1
ATOM 762 C C . VAL A 1 96 ? -14.731 5.222 18.711 1.00 47.00 96 VAL A C 1
ATOM 764 O O . VAL A 1 96 ? -14.228 5.121 19.826 1.00 47.00 96 VAL A O 1
ATOM 767 N N . GLN A 1 97 ? -14.631 6.354 18.005 1.00 50.41 97 GLN A N 1
ATOM 768 C CA . GLN A 1 97 ? -14.373 7.624 18.683 1.00 50.41 97 GLN A CA 1
ATOM 769 C C . GLN A 1 97 ? -15.685 8.068 19.338 1.00 50.41 97 GLN A C 1
ATOM 771 O O . GLN A 1 97 ? -16.601 8.542 18.671 1.00 50.41 97 GLN A O 1
ATOM 776 N N . GLN A 1 98 ? -15.789 7.796 20.638 1.00 50.38 98 GLN A N 1
ATOM 777 C CA . GLN A 1 98 ? -16.940 8.136 21.462 1.00 50.38 98 GLN A CA 1
ATOM 778 C C . GLN A 1 98 ? -17.143 9.653 21.497 1.00 50.38 98 GLN A C 1
ATOM 780 O O . GLN A 1 98 ? -16.207 10.427 21.705 1.00 50.38 98 GLN A O 1
ATOM 785 N N . GLU A 1 99 ? -18.392 10.048 21.284 1.00 54.22 99 GLU A N 1
ATOM 786 C CA . GLU A 1 99 ? -18.917 11.393 21.463 1.00 54.22 99 GLU A CA 1
ATOM 787 C C . GLU A 1 99 ? -18.583 11.868 22.883 1.00 54.22 99 GLU A C 1
ATOM 789 O O . GLU A 1 99 ? -18.840 11.156 23.851 1.00 54.22 99 GLU A O 1
ATOM 794 N N . ILE A 1 100 ? -17.995 13.056 23.026 1.00 57.66 100 ILE A N 1
ATOM 795 C CA . ILE A 1 100 ? -17.739 13.665 24.337 1.00 57.66 100 ILE A CA 1
ATOM 796 C C . ILE A 1 100 ? -18.980 14.485 24.711 1.00 57.66 100 ILE A C 1
ATOM 798 O O . ILE A 1 100 ? -19.194 15.539 24.104 1.00 57.66 100 ILE A O 1
ATOM 802 N N . PRO A 1 101 ? -19.808 14.089 25.698 1.00 60.41 101 PRO A N 1
ATOM 803 C CA . PRO A 1 101 ? -20.879 14.945 26.166 1.00 60.41 101 PRO A CA 1
ATOM 804 C C . PRO A 1 101 ? -20.301 15.872 27.236 1.00 60.41 101 PRO A C 1
ATOM 806 O O . PRO A 1 101 ? -20.450 15.626 28.431 1.00 60.41 101 PRO A O 1
ATOM 809 N N . PHE A 1 102 ? -19.644 16.964 26.840 1.00 52.47 102 PHE A N 1
ATOM 810 C CA . PHE A 1 102 ? -19.393 18.043 27.798 1.00 52.47 102 PHE A CA 1
ATOM 811 C C . PHE A 1 102 ? -20.676 18.848 27.996 1.00 52.47 102 PHE A C 1
ATOM 813 O O . PHE A 1 102 ? -20.915 19.894 27.397 1.00 52.47 102 PHE A O 1
ATOM 820 N N . ARG A 1 103 ? -21.523 18.305 28.872 1.00 59.78 103 ARG A N 1
ATOM 821 C CA . ARG A 1 103 ? -22.581 19.022 29.566 1.00 59.78 103 ARG A CA 1
ATOM 822 C C . ARG A 1 103 ? -22.135 19.325 30.986 1.00 59.78 103 ARG A C 1
ATOM 824 O O . ARG A 1 103 ? -22.079 18.417 31.794 1.00 59.78 103 ARG A O 1
ATOM 831 N N . PHE A 1 104 ? -21.995 20.610 31.277 1.00 55.31 104 PHE A N 1
ATOM 832 C CA . PHE A 1 104 ? -22.512 21.290 32.473 1.00 55.31 104 PHE A CA 1
ATOM 833 C C . PHE A 1 104 ? -22.779 22.722 31.986 1.00 55.31 104 PHE A C 1
ATOM 835 O O . PHE A 1 104 ? -21.856 23.409 31.577 1.00 55.31 104 PHE A O 1
ATOM 842 N N . LYS A 1 105 ? -24.000 23.081 31.571 1.00 47.00 105 LYS A N 1
ATOM 843 C CA . LYS A 1 105 ? -25.193 23.422 32.366 1.00 47.00 105 LYS A CA 1
ATOM 844 C C . LYS A 1 105 ? -24.892 24.453 33.469 1.00 47.00 105 LYS A C 1
ATOM 846 O O . LYS A 1 105 ? -24.471 24.048 34.541 1.00 47.00 105 LYS A O 1
ATOM 851 N N . SER A 1 106 ? -25.221 25.704 33.111 1.00 59.72 106 SER A N 1
ATOM 852 C CA . SER A 1 106 ? -25.580 26.896 33.905 1.00 59.72 106 SER A CA 1
ATOM 853 C C . SER A 1 106 ? -24.590 27.428 34.930 1.00 59.72 106 SER A C 1
ATOM 855 O O . SER A 1 106 ? -24.341 26.733 35.932 1.00 59.72 106 SER A O 1
#

Foldseek 3Di:
DQDPLLVLCVVFKDADDPQGFPDWADLVRSSCVSCVVVVHDDDPVSSVSSVVSCVVNVFDWDQDPNDTTTRIDTDDPVCVVVCVPDDDDPDRDDDDPDDDPPDDDD